Protein AF-A0A072TIC9-F1 (afdb_monomer)

Foldseek 3Di:
DDDDDPPPPPPPLPQDWQWFAAQQALLLRLCKPVDSHGHPDTDTNVLCGPWAWDDWEFEDPQTKIWTFTDDVDATFIWIAGAFPLNQRQCVDGDRISHTDTNQDCPPVPAQWGWHWDDWYDYNRHIDTDTDIDHDPPPPPDDDD

InterPro domains:
  IPR000408 Regulator of chromosome condensation, RCC1 [PF00415] (18-55)
  IPR000408 Regulator of chromosome condensation, RCC1 [PF00415] (76-129)
  IPR000408 Regulator of chromosome condensation, RCC1 [PS50012] (16-70)
  IPR000408 Regulator of chromosome condensation, RCC1 [PS50012] (75-132)
  IPR009091 Regulator of chromosome condensation 1/beta-lactamase-inhibitor protein II [G3DSA:2.130.10.30] (8-139)
  IPR009091 Regulator of chromosome condensation 1/beta-lactamase-inhibitor protein II [SSF50985] (18-131)
  IPR051210 Ubiquitin ligases and GEF domain-containing protein [PTHR22870] (18-131)

Mean predicted aligned error: 11.31 Å

Secondary structure (DSSP, 8-state):
------------------EEEE--GGGTTSS-TT----EEEEEE-GGGTT--EEEEEE-SSS-EEEEEEE-SS-EEEEEEE--GGGTTSSSS---EEEEEE--S-SSTT-SEEEEEEEEEE-SS-EEEEEEEEE----------

Structure (mmCIF, N/CA/C/O backbone):
data_AF-A0A072TIC9-F1
#
_entry.id   AF-A0A072TIC9-F1
#
loop_
_atom_site.group_PDB
_atom_site.id
_atom_site.type_symbol
_atom_site.label_atom_id
_atom_site.label_alt_id
_atom_site.label_comp_id
_atom_site.label_asym_id
_atom_site.label_entity_id
_atom_site.label_seq_id
_atom_site.pdbx_PDB_ins_code
_atom_site.Cartn_x
_atom_site.Cartn_y
_atom_site.Cartn_z
_atom_site.occupancy
_atom_site.B_iso_or_equiv
_atom_site.auth_seq_id
_atom_site.auth_comp_id
_atom_site.auth_asym_id
_atom_site.auth_atom_id
_atom_site.pdbx_PDB_model_num
ATOM 1 N N . MET A 1 1 ? -18.758 -9.825 47.484 1.00 37.16 1 MET A N 1
ATOM 2 C CA . MET A 1 1 ? -17.581 -9.337 48.227 1.00 37.16 1 MET A CA 1
ATOM 3 C C . MET A 1 1 ? -16.411 -10.209 47.778 1.00 37.16 1 MET A C 1
ATOM 5 O O . MET A 1 1 ? -16.374 -11.347 48.212 1.00 37.16 1 MET A O 1
ATOM 9 N N . TYR A 1 2 ? -15.584 -9.676 46.860 1.00 29.09 2 TYR A N 1
ATOM 10 C CA . TYR A 1 2 ? -14.330 -10.212 46.275 1.00 29.09 2 TYR A CA 1
ATOM 11 C C . TYR A 1 2 ? -14.408 -11.575 45.536 1.00 29.09 2 TYR A C 1
ATOM 13 O O . TYR A 1 2 ? -15.092 -12.484 45.976 1.00 29.09 2 TYR A O 1
ATOM 21 N N . ASP A 1 3 ? -13.777 -11.800 44.383 1.00 32.31 3 ASP A N 1
ATOM 22 C CA . ASP A 1 3 ? -12.671 -11.089 43.735 1.00 32.31 3 ASP A CA 1
ATOM 23 C C . ASP A 1 3 ? -12.739 -11.271 42.205 1.00 32.31 3 ASP A C 1
ATOM 25 O O . ASP A 1 3 ? -12.884 -12.383 41.695 1.00 32.31 3 ASP A O 1
ATOM 29 N N . SER A 1 4 ? -12.649 -10.147 41.495 1.00 44.94 4 SER A N 1
ATOM 30 C CA . SER A 1 4 ? -12.443 -10.029 40.060 1.00 44.94 4 SER A CA 1
ATOM 31 C C . SER A 1 4 ? -10.943 -9.945 39.772 1.00 44.94 4 SER A C 1
ATOM 33 O O . SER A 1 4 ? -10.357 -8.865 39.806 1.00 44.94 4 SER A O 1
ATOM 35 N N . THR A 1 5 ? -10.320 -11.057 39.408 1.00 39.53 5 THR A N 1
ATOM 36 C CA . THR A 1 5 ? -8.959 -11.036 38.856 1.00 39.53 5 THR A CA 1
ATOM 37 C C . THR A 1 5 ? -8.847 -11.977 37.659 1.00 39.53 5 THR A C 1
ATOM 39 O O . THR A 1 5 ? -8.017 -12.886 37.607 1.00 39.53 5 THR A O 1
ATOM 42 N N . PHE A 1 6 ? -9.640 -11.695 36.617 1.00 42.91 6 PHE A N 1
ATOM 43 C CA . PHE A 1 6 ? -9.126 -11.904 35.264 1.00 42.91 6 PHE A CA 1
ATOM 44 C C . PHE A 1 6 ? -7.954 -10.943 35.106 1.00 42.91 6 PHE A C 1
ATOM 46 O O . PHE A 1 6 ? -8.116 -9.745 34.891 1.00 42.91 6 PHE A O 1
ATOM 53 N N . HIS A 1 7 ? -6.764 -11.480 35.343 1.00 39.53 7 HIS A N 1
ATOM 54 C CA . HIS A 1 7 ? -5.515 -10.789 35.121 1.00 39.53 7 HIS A CA 1
ATOM 55 C C . HIS A 1 7 ? -5.493 -10.346 33.658 1.00 39.53 7 HIS A C 1
ATOM 57 O O . HIS A 1 7 ? -5.422 -11.178 32.753 1.00 39.53 7 HIS A O 1
ATOM 63 N N . ASN A 1 8 ? -5.582 -9.032 33.448 1.00 43.22 8 ASN A N 1
ATOM 64 C CA . ASN A 1 8 ? -5.205 -8.378 32.208 1.00 43.22 8 ASN A CA 1
ATOM 65 C C . ASN A 1 8 ? -3.758 -8.771 31.916 1.00 43.22 8 ASN A C 1
ATOM 67 O O . ASN A 1 8 ? -2.824 -8.176 32.452 1.00 43.22 8 ASN A O 1
ATOM 71 N N . VAL A 1 9 ? -3.569 -9.801 31.094 1.00 45.03 9 VAL A N 1
ATOM 72 C CA . VAL A 1 9 ? -2.296 -9.998 30.414 1.00 45.03 9 VAL A CA 1
ATOM 73 C C . VAL A 1 9 ? -2.181 -8.793 29.482 1.00 45.03 9 VAL A C 1
ATOM 75 O O . VAL A 1 9 ? -3.027 -8.659 28.595 1.00 45.03 9 VAL A O 1
ATOM 78 N N . PRO A 1 10 ? -1.229 -7.865 29.692 1.00 48.41 10 PRO A N 1
ATOM 79 C CA . PRO A 1 10 ? -1.049 -6.772 28.755 1.00 48.41 10 PRO A CA 1
ATOM 80 C C . PRO A 1 10 ? -0.757 -7.410 27.401 1.00 48.41 10 PRO A C 1
ATOM 82 O O . PRO A 1 10 ? 0.185 -8.198 27.292 1.00 48.41 10 PRO A O 1
ATOM 85 N N . TYR A 1 11 ? -1.590 -7.126 26.397 1.00 48.06 11 TYR A N 1
ATOM 86 C CA . TYR A 1 11 ? -1.296 -7.477 25.014 1.00 48.06 11 TYR A CA 1
ATOM 87 C C . TYR A 1 11 ? 0.119 -6.971 24.735 1.00 48.06 11 TYR A C 1
ATOM 89 O O . TYR A 1 11 ? 0.356 -5.764 24.681 1.00 48.06 11 TYR A O 1
ATOM 97 N N . SER A 1 12 ? 1.092 -7.880 24.656 1.00 51.78 12 SER A N 1
ATOM 98 C CA . SER A 1 12 ? 2.437 -7.534 24.228 1.00 51.78 12 SER A CA 1
ATOM 99 C C . SER A 1 12 ? 2.279 -7.012 22.810 1.00 51.78 12 SER A C 1
ATOM 101 O O . SER A 1 12 ? 1.990 -7.803 21.911 1.00 51.78 12 SER A O 1
ATOM 103 N N . LYS A 1 13 ? 2.361 -5.688 22.643 1.00 54.81 13 LYS A N 1
ATOM 104 C CA . LYS A 1 13 ? 2.215 -5.005 21.360 1.00 54.81 13 LYS A CA 1
ATOM 105 C C . LYS A 1 13 ? 3.121 -5.719 20.359 1.00 54.81 13 LYS A C 1
ATOM 107 O O . LYS A 1 13 ? 4.343 -5.718 20.516 1.00 54.81 13 LYS A O 1
ATOM 112 N N . LEU A 1 14 ? 2.523 -6.461 19.431 1.00 54.97 14 LEU A N 1
ATOM 113 C CA . LEU A 1 14 ? 3.274 -7.291 18.505 1.00 54.97 14 LEU A CA 1
ATOM 114 C C . LEU A 1 14 ? 3.954 -6.327 17.536 1.00 54.97 14 LEU A C 1
ATOM 116 O O . LEU A 1 14 ? 3.290 -5.758 16.684 1.00 54.97 14 LEU A O 1
ATOM 120 N N . HIS A 1 15 ? 5.257 -6.096 17.684 1.00 64.69 15 HIS A N 1
ATOM 121 C CA . HIS A 1 15 ? 5.979 -5.209 16.777 1.00 64.69 15 HIS A CA 1
ATOM 122 C C . HIS A 1 15 ? 6.042 -5.845 15.384 1.00 64.69 15 HIS A C 1
ATOM 124 O O . HIS A 1 15 ? 6.905 -6.684 15.112 1.00 64.69 15 HIS A O 1
ATOM 130 N N . VAL A 1 16 ? 5.120 -5.465 14.500 1.00 72.56 16 VAL A N 1
ATOM 131 C CA . VAL A 1 16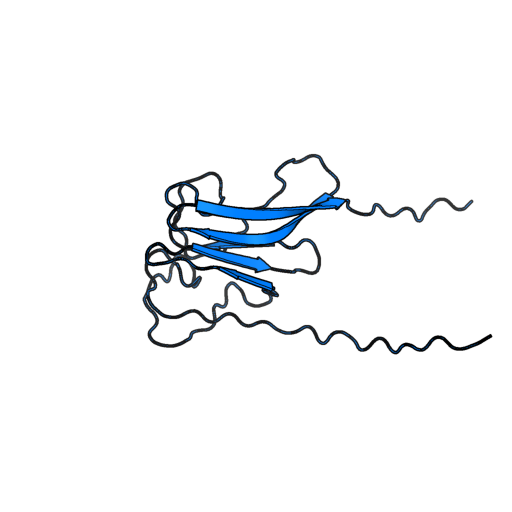 ? 5.139 -5.909 13.108 1.00 72.56 16 VAL A CA 1
ATOM 132 C C . VAL A 1 16 ? 6.302 -5.218 12.393 1.00 72.56 16 VAL A C 1
ATOM 134 O O . VAL A 1 16 ? 6.522 -4.014 12.518 1.00 72.56 16 VAL A O 1
ATOM 137 N N . LEU A 1 17 ? 7.099 -5.994 11.655 1.00 81.44 17 LEU A N 1
ATOM 138 C CA . LEU A 1 17 ? 8.196 -5.478 10.840 1.00 81.44 17 LEU A CA 1
ATOM 139 C C . LEU A 1 17 ? 7.920 -5.754 9.368 1.00 81.44 17 LEU A C 1
ATOM 141 O O . LEU A 1 17 ? 7.714 -6.901 8.970 1.00 81.44 17 LEU A O 1
ATOM 145 N N . VAL A 1 18 ? 7.994 -4.708 8.548 1.00 83.94 18 VAL A N 1
ATOM 146 C CA . VAL A 1 18 ? 7.855 -4.826 7.095 1.00 83.94 18 VAL A CA 1
ATOM 147 C C . VAL A 1 18 ? 9.213 -4.971 6.447 1.00 83.94 18 VAL A C 1
ATOM 149 O O . VAL A 1 18 ? 10.111 -4.150 6.652 1.00 83.94 18 VAL A O 1
ATOM 152 N N . TYR A 1 19 ? 9.333 -5.986 5.602 1.00 89.06 19 TYR A N 1
ATOM 153 C CA . TYR A 1 19 ? 10.480 -6.178 4.733 1.00 89.06 19 TYR A CA 1
ATOM 154 C C . TYR A 1 19 ? 10.023 -6.168 3.276 1.00 89.06 19 TYR A C 1
ATOM 156 O O . TYR A 1 19 ? 9.036 -6.811 2.929 1.00 89.06 19 TYR A O 1
ATOM 164 N N . GLY A 1 20 ? 10.750 -5.447 2.427 1.00 89.56 20 GLY A N 1
ATOM 165 C CA . GLY A 1 20 ? 10.504 -5.361 0.990 1.00 89.56 20 GLY A CA 1
ATOM 166 C C . GLY A 1 20 ? 11.672 -5.943 0.201 1.00 89.56 20 GLY A C 1
ATOM 167 O O . GLY A 1 20 ? 12.833 -5.666 0.509 1.00 89.56 20 GLY A O 1
ATOM 168 N N . TRP A 1 21 ? 11.379 -6.757 -0.817 1.00 93.81 21 TRP A N 1
ATOM 169 C CA . TRP A 1 21 ? 12.368 -7.236 -1.786 1.00 93.81 21 TRP A CA 1
ATOM 170 C C . TRP A 1 21 ? 11.751 -7.586 -3.143 1.00 93.81 21 TRP A C 1
ATOM 172 O O . TRP A 1 21 ? 10.535 -7.674 -3.287 1.00 93.81 21 TRP A O 1
ATOM 182 N N . GLY A 1 22 ? 12.597 -7.773 -4.156 1.00 92.25 22 GLY A N 1
ATOM 183 C CA . GLY A 1 22 ? 12.204 -8.017 -5.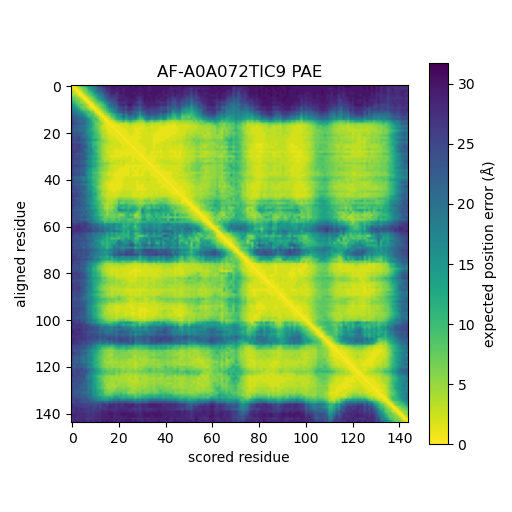541 1.00 92.25 22 GLY A CA 1
ATOM 184 C C . GLY A 1 22 ? 12.340 -6.772 -6.418 1.00 92.25 22 GLY A C 1
ATOM 185 O O . GLY A 1 22 ? 13.262 -5.973 -6.251 1.00 92.25 22 GLY A O 1
ATOM 186 N N . ARG A 1 23 ? 11.444 -6.611 -7.398 1.00 90.69 23 ARG A N 1
ATOM 187 C CA . ARG A 1 23 ? 11.489 -5.504 -8.370 1.00 90.69 23 ARG A CA 1
ATOM 188 C C . ARG A 1 23 ? 11.123 -4.177 -7.699 1.00 90.69 23 ARG A C 1
ATOM 190 O O . ARG A 1 23 ? 10.046 -4.072 -7.133 1.00 90.69 23 ARG A O 1
ATOM 197 N N . GLY A 1 24 ? 11.975 -3.159 -7.804 1.00 90.75 24 GLY A N 1
ATOM 198 C CA . GLY A 1 24 ? 11.766 -1.859 -7.139 1.00 90.75 24 GLY A CA 1
ATOM 199 C C . GLY A 1 24 ? 10.981 -0.820 -7.938 1.00 90.75 24 GLY A C 1
ATOM 200 O O . GLY A 1 24 ? 10.522 0.181 -7.386 1.00 90.75 24 GLY A O 1
ATOM 201 N N . GLU A 1 25 ? 10.817 -1.042 -9.243 1.00 90.69 25 GLU A N 1
ATOM 202 C CA . GLU A 1 25 ? 10.237 -0.054 -10.152 1.00 90.69 25 GLU A CA 1
ATOM 203 C C . GLU A 1 25 ? 8.865 0.441 -9.693 1.00 90.69 25 GLU A C 1
ATOM 205 O O . GLU A 1 25 ? 8.049 -0.327 -9.175 1.00 90.69 25 GLU A O 1
ATOM 210 N N . HIS A 1 26 ? 8.598 1.721 -9.955 1.00 90.56 26 HIS A N 1
ATOM 211 C CA . HIS A 1 26 ? 7.411 2.446 -9.493 1.00 90.56 26 HIS A CA 1
ATOM 212 C C . HIS A 1 26 ? 7.307 2.601 -7.968 1.00 90.56 26 HIS A C 1
ATOM 214 O O . HIS A 1 26 ? 6.274 3.050 -7.498 1.00 90.56 26 HIS A O 1
ATOM 220 N N . GLY A 1 27 ? 8.353 2.271 -7.198 1.00 90.19 27 GLY A N 1
ATOM 221 C CA . GLY A 1 27 ? 8.346 2.437 -5.741 1.00 90.19 27 GLY A CA 1
ATOM 222 C C . GLY A 1 27 ? 7.569 1.347 -4.999 1.00 90.19 27 GLY A C 1
ATOM 223 O O . GLY A 1 27 ? 7.269 1.486 -3.820 1.00 90.19 27 GLY A O 1
ATOM 224 N N . ARG A 1 28 ? 7.262 0.229 -5.666 1.00 89.19 28 ARG A N 1
ATOM 225 C CA . ARG A 1 28 ? 6.382 -0.836 -5.154 1.00 89.19 28 ARG A CA 1
ATOM 226 C C . ARG A 1 28 ? 6.860 -1.555 -3.889 1.00 89.19 28 ARG A C 1
ATOM 228 O O . ARG A 1 28 ? 6.132 -2.381 -3.357 1.00 89.19 28 ARG A O 1
ATOM 235 N N . LEU A 1 29 ? 8.097 -1.305 -3.470 1.00 90.12 29 LEU A N 1
ATOM 236 C CA . LEU A 1 29 ? 8.688 -1.887 -2.267 1.00 90.12 29 LEU A CA 1
ATOM 237 C C . LEU A 1 29 ? 8.591 -0.961 -1.048 1.00 90.12 29 LEU A C 1
ATOM 239 O O . LEU A 1 29 ? 8.920 -1.395 0.049 1.00 90.12 29 LEU A O 1
ATOM 243 N N . GLY A 1 30 ? 8.148 0.288 -1.225 1.00 90.50 30 GLY A N 1
ATOM 244 C CA . GLY A 1 30 ? 7.871 1.192 -0.109 1.00 90.50 30 GLY A CA 1
ATOM 245 C C . GLY A 1 30 ? 9.102 1.867 0.495 1.00 90.50 30 GLY A C 1
ATOM 246 O O . GLY A 1 30 ? 9.014 2.362 1.608 1.00 90.50 30 GLY A O 1
ATOM 247 N N . PHE A 1 31 ? 10.252 1.891 -0.195 1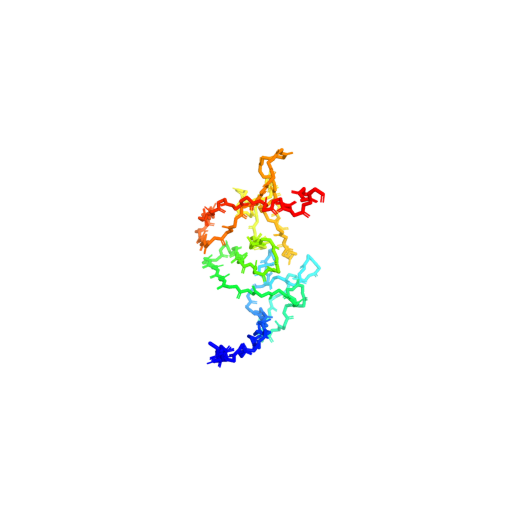.00 92.56 31 PHE A N 1
ATOM 248 C CA . PHE A 1 31 ? 11.488 2.545 0.281 1.00 92.56 31 PHE A CA 1
ATOM 249 C C . PHE A 1 31 ? 11.545 4.059 0.005 1.00 92.56 31 PHE A C 1
ATOM 251 O O . PHE A 1 31 ? 12.584 4.690 0.188 1.00 92.56 31 PHE A O 1
ATOM 258 N N . GLY A 1 32 ? 10.431 4.651 -0.423 1.00 93.31 32 GLY A N 1
ATOM 259 C CA . GLY A 1 32 ? 10.332 6.065 -0.748 1.00 93.31 32 GLY A CA 1
ATOM 260 C C . GLY A 1 32 ? 10.596 6.377 -2.218 1.00 93.31 32 GLY A C 1
ATOM 261 O O . GLY A 1 32 ? 10.987 5.533 -3.024 1.00 93.31 32 GLY A O 1
ATOM 262 N N . ASP A 1 33 ? 10.353 7.630 -2.594 1.00 92.88 33 ASP A N 1
ATOM 263 C CA . ASP A 1 33 ? 10.474 8.077 -3.988 1.00 92.88 33 ASP A CA 1
ATOM 264 C C . ASP A 1 33 ? 11.911 8.155 -4.499 1.00 92.88 33 ASP A C 1
ATOM 266 O O . ASP A 1 33 ? 12.136 8.082 -5.711 1.00 92.88 33 ASP A O 1
ATOM 270 N N . SER A 1 34 ? 12.870 8.275 -3.584 1.00 93.81 34 SER A N 1
ATOM 271 C CA . SER A 1 34 ? 14.300 8.276 -3.878 1.00 93.81 34 SER A CA 1
ATOM 272 C C . SER A 1 34 ? 14.855 6.878 -4.155 1.00 93.81 34 SER A C 1
ATOM 274 O O . SER A 1 34 ? 15.917 6.771 -4.766 1.00 93.81 34 SER A O 1
ATOM 276 N N . ASP A 1 35 ? 14.150 5.810 -3.765 1.00 94.06 35 ASP A N 1
ATOM 277 C CA . ASP A 1 35 ? 14.624 4.436 -3.910 1.00 94.06 35 ASP A CA 1
ATOM 278 C C . ASP A 1 35 ? 13.606 3.540 -4.626 1.00 94.06 35 ASP A C 1
ATOM 280 O O . ASP A 1 35 ? 12.727 2.908 -4.041 1.00 94.06 35 ASP A O 1
ATOM 284 N N . LYS A 1 36 ? 13.777 3.461 -5.948 1.00 92.50 36 LYS A N 1
ATOM 285 C CA . LYS A 1 36 ? 13.003 2.589 -6.850 1.00 92.50 36 LYS A CA 1
ATOM 286 C C . LYS A 1 36 ? 13.839 1.407 -7.349 1.00 92.50 36 LYS A C 1
ATOM 288 O O . LYS A 1 36 ? 13.513 0.798 -8.369 1.00 92.50 36 LYS A O 1
ATOM 293 N N . SER A 1 37 ? 14.948 1.112 -6.668 1.00 95.06 37 SER A N 1
ATOM 294 C CA . SER A 1 37 ? 15.875 0.049 -7.054 1.00 95.06 37 SER A CA 1
ATOM 295 C C . SER A 1 37 ? 15.352 -1.328 -6.647 1.00 95.06 37 SER A C 1
ATOM 297 O O . SER A 1 37 ? 14.718 -1.495 -5.604 1.00 95.06 37 SER A O 1
ATOM 299 N N . SER A 1 38 ? 15.610 -2.339 -7.478 1.00 94.44 38 SER A N 1
ATOM 300 C CA . SER A 1 38 ? 15.308 -3.728 -7.125 1.00 94.44 38 SER A CA 1
ATOM 301 C C . SER A 1 38 ? 16.190 -4.191 -5.969 1.00 94.44 38 SER A C 1
ATOM 303 O O . SER A 1 38 ? 17.393 -3.929 -5.961 1.00 94.44 38 SER A O 1
ATOM 305 N N . LYS A 1 39 ? 15.604 -4.907 -5.007 1.00 95.75 39 LYS A N 1
ATOM 306 C CA . LYS A 1 39 ? 16.332 -5.481 -3.872 1.00 95.75 39 LYS A CA 1
ATOM 307 C C . LYS A 1 39 ? 16.407 -6.987 -4.032 1.00 95.75 39 LYS A C 1
ATOM 309 O O . LYS A 1 39 ? 15.385 -7.660 -4.131 1.00 95.75 39 LYS A O 1
ATOM 314 N N . MET A 1 40 ? 17.620 -7.519 -4.031 1.00 95.31 40 MET A N 1
ATOM 315 C CA . MET A 1 40 ? 17.841 -8.963 -4.150 1.00 95.31 40 MET A CA 1
ATOM 316 C C . MET A 1 40 ? 17.661 -9.701 -2.821 1.00 95.31 40 MET A C 1
ATOM 318 O O . MET A 1 40 ? 17.527 -10.919 -2.815 1.00 95.31 40 MET A O 1
ATOM 322 N N . LEU A 1 41 ? 17.653 -8.968 -1.706 1.00 95.31 41 LEU A N 1
ATOM 323 C CA . LEU A 1 41 ? 17.511 -9.497 -0.355 1.00 95.31 41 LEU A CA 1
ATOM 324 C C . LEU A 1 41 ? 16.436 -8.706 0.401 1.00 95.31 41 LEU A C 1
ATOM 326 O O . LEU A 1 41 ? 16.271 -7.516 0.112 1.00 95.31 41 LEU A O 1
ATOM 330 N N . PRO A 1 42 ? 15.742 -9.328 1.373 1.00 94.88 42 PRO A N 1
ATOM 331 C CA . PRO A 1 42 ? 14.838 -8.629 2.279 1.00 94.88 42 PRO A CA 1
ATOM 332 C C . 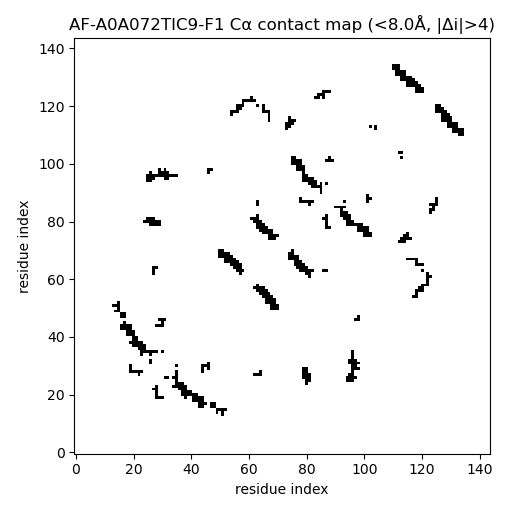PRO A 1 42 ? 15.517 -7.428 2.940 1.00 94.88 42 PRO A C 1
ATOM 334 O O . PRO A 1 42 ? 16.565 -7.565 3.571 1.00 94.88 42 PRO A O 1
ATOM 337 N N . GLN A 1 43 ? 14.911 -6.249 2.811 1.00 93.25 43 GLN A N 1
ATOM 338 C CA . GLN A 1 43 ? 15.350 -5.030 3.490 1.00 93.25 43 GLN A CA 1
ATOM 339 C C . GLN A 1 43 ? 14.192 -4.438 4.281 1.00 93.25 43 GLN A C 1
ATOM 341 O O . GLN A 1 43 ? 13.057 -4.425 3.807 1.00 93.25 43 GLN A O 1
ATOM 346 N N . ARG A 1 44 ? 14.476 -3.962 5.496 1.00 91.50 44 ARG A N 1
ATOM 347 C CA . ARG A 1 44 ? 13.456 -3.369 6.363 1.00 91.50 44 ARG A CA 1
ATOM 348 C C . ARG A 1 44 ? 12.941 -2.073 5.742 1.00 91.50 44 ARG A C 1
ATOM 350 O O . ARG A 1 44 ? 13.727 -1.168 5.467 1.00 91.50 44 ARG A O 1
ATOM 357 N N . VAL A 1 45 ? 11.628 -1.972 5.570 1.00 90.12 45 VAL A N 1
ATOM 358 C CA . VAL A 1 45 ? 10.968 -0.759 5.082 1.00 90.12 45 VAL A CA 1
ATOM 359 C C . VAL A 1 45 ? 10.800 0.200 6.253 1.00 90.12 45 VAL A C 1
ATOM 361 O O . VAL A 1 45 ? 9.848 0.115 7.023 1.00 90.12 45 VAL A O 1
ATOM 364 N N . GLN A 1 46 ? 11.767 1.101 6.421 1.00 89.50 46 GLN A N 1
ATOM 365 C CA . GLN A 1 46 ? 11.811 1.997 7.579 1.00 89.50 46 GLN A CA 1
ATOM 366 C C . GLN A 1 46 ? 10.639 2.991 7.617 1.00 89.50 46 GLN A C 1
ATOM 368 O O . GLN A 1 46 ? 10.267 3.438 8.695 1.00 89.50 46 GLN A O 1
ATOM 373 N N . LEU A 1 47 ? 10.038 3.290 6.462 1.00 86.56 47 LEU A N 1
ATOM 374 C CA . LEU A 1 47 ? 8.879 4.181 6.335 1.00 86.56 47 LEU A CA 1
ATOM 375 C C . LEU A 1 47 ? 7.588 3.610 6.936 1.00 86.56 47 LEU A C 1
ATOM 377 O O . LEU A 1 47 ? 6.640 4.353 7.126 1.00 86.56 47 LEU A O 1
ATOM 381 N N . LEU A 1 48 ? 7.560 2.310 7.235 1.00 81.19 48 LEU A N 1
ATOM 382 C CA . LEU A 1 48 ? 6.443 1.628 7.897 1.00 81.19 48 LEU A CA 1
ATOM 383 C C . LEU A 1 48 ? 6.833 1.165 9.309 1.00 81.19 48 LEU A C 1
ATOM 385 O O . LEU A 1 48 ? 6.200 0.287 9.889 1.00 81.19 48 LEU A O 1
ATOM 389 N N . ALA A 1 49 ? 7.946 1.669 9.849 1.00 80.31 49 ALA A N 1
ATOM 390 C CA . ALA A 1 49 ? 8.397 1.278 11.173 1.00 80.31 49 ALA A CA 1
ATOM 391 C C . ALA A 1 49 ? 7.516 1.924 12.248 1.00 80.31 49 ALA A C 1
ATOM 393 O O . ALA A 1 49 ? 7.457 3.143 12.339 1.00 80.31 49 ALA A O 1
ATOM 394 N N . GLY A 1 50 ? 6.922 1.094 13.107 1.00 71.81 50 GLY A N 1
ATOM 395 C CA . GLY A 1 50 ? 6.009 1.550 14.161 1.00 71.81 50 GLY A CA 1
ATOM 396 C C . GLY A 1 50 ? 4.535 1.383 13.802 1.00 71.81 50 GLY A C 1
ATOM 397 O O . GLY A 1 50 ? 3.705 1.495 14.697 1.00 71.81 50 GLY A O 1
ATOM 398 N N . GLU A 1 51 ? 4.246 1.041 12.545 1.00 73.12 51 GLU A N 1
ATOM 399 C CA . GLU A 1 51 ? 2.902 0.730 12.073 1.00 73.12 51 GLU A CA 1
ATOM 400 C C . GLU A 1 51 ? 2.562 -0.744 12.334 1.00 73.12 51 GLU A C 1
ATOM 402 O O . GLU A 1 51 ? 3.298 -1.648 11.918 1.00 73.12 51 GLU A O 1
ATOM 407 N N . ASP A 1 52 ? 1.427 -0.999 12.988 1.00 70.19 52 ASP A N 1
ATOM 408 C CA . ASP A 1 52 ? 0.929 -2.356 13.216 1.00 70.19 52 ASP A CA 1
ATOM 409 C C . ASP A 1 52 ? 0.115 -2.802 11.993 1.00 70.19 52 ASP A C 1
ATOM 411 O O . ASP A 1 52 ? -1.069 -2.506 11.844 1.00 70.19 52 ASP A O 1
ATOM 415 N N . ILE A 1 53 ? 0.777 -3.486 11.058 1.00 69.31 53 ILE A N 1
ATOM 416 C CA . ILE A 1 53 ? 0.146 -3.923 9.807 1.00 69.31 53 ILE A CA 1
ATOM 417 C C . ILE A 1 53 ? -0.661 -5.198 10.021 1.00 69.31 53 ILE A C 1
ATOM 419 O O . ILE A 1 53 ? -0.112 -6.256 10.332 1.00 69.31 53 ILE A O 1
ATOM 423 N N . VAL A 1 54 ? -1.960 -5.099 9.756 1.00 63.94 54 VAL A N 1
ATOM 424 C CA . VAL A 1 54 ? -2.947 -6.162 9.989 1.00 63.94 54 VAL A CA 1
ATOM 425 C C . VAL A 1 54 ? -3.234 -6.960 8.720 1.00 63.94 54 VAL A C 1
ATOM 427 O O . VAL A 1 54 ? -3.471 -8.167 8.760 1.00 63.94 54 VAL A O 1
ATOM 430 N N . GLN A 1 55 ? -3.163 -6.311 7.557 1.00 61.50 55 GLN A N 1
ATOM 431 C CA . GLN A 1 55 ? -3.417 -6.953 6.272 1.00 61.50 55 GLN A CA 1
ATOM 432 C C . GLN A 1 55 ? -2.532 -6.357 5.185 1.00 61.50 55 GLN A C 1
ATOM 434 O O . GLN A 1 55 ? -2.338 -5.148 5.139 1.00 61.50 55 GLN A O 1
ATOM 439 N N . HIS A 1 56 ? -2.042 -7.205 4.278 1.00 67.56 56 HIS A N 1
ATOM 440 C CA . HIS A 1 56 ? -1.377 -6.771 3.054 1.00 67.56 56 HIS A CA 1
ATOM 441 C C . HIS A 1 56 ? -1.976 -7.462 1.827 1.00 67.56 56 HIS A C 1
ATOM 443 O O . HIS A 1 56 ? -2.389 -8.628 1.885 1.00 67.56 56 HIS A O 1
ATOM 449 N N . ARG A 1 57 ? -2.013 -6.745 0.703 1.00 73.00 57 ARG A N 1
ATOM 450 C CA . ARG A 1 57 ? -2.371 -7.291 -0.613 1.00 73.00 57 ARG A CA 1
ATOM 451 C C . ARG A 1 57 ? -1.427 -6.792 -1.688 1.00 73.00 57 ARG A C 1
ATOM 453 O O . ARG A 1 57 ? -0.901 -5.684 -1.609 1.00 73.00 57 ARG A O 1
ATOM 460 N N . TYR A 1 58 ? -1.214 -7.655 -2.671 1.00 70.88 58 TYR A N 1
ATOM 461 C CA . TYR A 1 58 ? -0.339 -7.439 -3.811 1.00 70.88 58 TYR A CA 1
ATOM 462 C C . TYR A 1 58 ? -0.926 -8.166 -5.017 1.00 70.88 58 TYR A C 1
ATOM 464 O O . TYR A 1 58 ? -1.345 -9.319 -4.896 1.00 70.88 58 TYR A O 1
ATOM 472 N N . HIS A 1 59 ? -0.866 -7.545 -6.196 1.00 67.81 59 HIS A N 1
ATOM 473 C CA . HIS A 1 59 ? -1.285 -8.191 -7.435 1.00 67.81 59 HIS A CA 1
ATOM 474 C C . HIS A 1 59 ? -0.278 -8.022 -8.581 1.00 67.81 59 HIS A C 1
ATOM 476 O O . HIS A 1 59 ? -0.032 -6.918 -9.069 1.00 67.81 59 HIS A O 1
ATOM 482 N N . GLY A 1 60 ? 0.237 -9.157 -9.068 1.00 60.22 60 GLY A N 1
ATOM 483 C CA . GLY A 1 60 ? 0.867 -9.306 -10.385 1.00 60.22 60 GLY A CA 1
ATOM 484 C C . GLY A 1 60 ? 2.047 -8.376 -10.697 1.00 60.22 60 GLY A C 1
ATOM 485 O O . GLY A 1 60 ? 2.790 -7.944 -9.824 1.00 60.22 60 GLY A O 1
ATOM 486 N N . TYR A 1 61 ? 2.260 -8.098 -11.986 1.00 56.19 61 TYR A N 1
ATOM 487 C CA . TYR A 1 61 ? 3.363 -7.259 -12.480 1.00 56.19 61 TYR A CA 1
ATOM 488 C C . TYR A 1 61 ? 3.157 -5.749 -12.227 1.00 56.19 61 TYR A C 1
ATOM 490 O O . TYR A 1 61 ? 4.141 -5.000 -12.194 1.00 56.19 61 TYR A O 1
ATOM 498 N N . GLU A 1 62 ? 1.905 -5.306 -12.040 1.00 54.22 62 GLU A N 1
ATOM 499 C CA . GLU A 1 62 ? 1.487 -3.898 -11.910 1.00 54.22 62 GLU A CA 1
ATOM 500 C C . GLU A 1 62 ? 1.155 -3.507 -10.459 1.00 54.22 62 GLU A C 1
ATOM 502 O O . GLU A 1 62 ? 0.081 -2.990 -10.154 1.00 54.22 62 GLU A O 1
ATOM 507 N N . THR A 1 63 ? 2.102 -3.789 -9.573 1.00 58.00 63 THR A N 1
ATOM 508 C CA . THR A 1 63 ? 1.952 -3.746 -8.121 1.00 58.00 63 THR A CA 1
ATOM 509 C C . THR A 1 63 ? 1.378 -2.453 -7.554 1.00 58.00 63 THR A C 1
ATOM 511 O O . THR A 1 63 ? 1.903 -1.358 -7.779 1.00 58.00 63 THR A O 1
ATOM 514 N N . ILE A 1 64 ? 0.404 -2.665 -6.678 1.00 49.81 64 ILE A N 1
ATOM 515 C CA . ILE A 1 64 ? 0.057 -1.813 -5.551 1.00 49.81 64 ILE A CA 1
ATOM 516 C C . ILE A 1 64 ? 0.346 -2.643 -4.304 1.00 49.81 64 ILE A C 1
ATOM 518 O O . ILE A 1 64 ? 0.047 -3.840 -4.298 1.00 49.81 64 ILE A O 1
ATOM 522 N N . VAL A 1 65 ? 0.925 -2.041 -3.275 1.00 58.94 65 VAL A N 1
ATOM 523 C CA . VAL A 1 65 ? 0.876 -2.620 -1.933 1.00 58.94 65 VAL A CA 1
ATOM 524 C C . VAL A 1 65 ? -0.148 -1.822 -1.165 1.00 58.94 65 VAL A C 1
ATOM 526 O O . VAL A 1 65 ? -0.060 -0.597 -1.142 1.00 58.94 65 VAL A O 1
ATOM 529 N N . THR A 1 66 ? -1.120 -2.514 -0.584 1.00 57.06 66 THR A N 1
ATOM 530 C CA . THR A 1 66 ? -2.119 -1.887 0.271 1.00 57.06 66 THR A CA 1
ATOM 531 C C . THR A 1 66 ? -2.068 -2.522 1.641 1.00 57.06 66 THR A C 1
ATOM 533 O O . THR A 1 66 ? -2.101 -3.751 1.744 1.00 57.06 66 THR A O 1
ATOM 536 N N . LEU A 1 67 ? -1.924 -1.684 2.662 1.00 59.16 67 LEU A N 1
ATOM 537 C CA . LEU A 1 67 ? -1.732 -2.097 4.043 1.00 59.16 67 LEU A CA 1
ATOM 538 C C . LEU A 1 67 ? -2.848 -1.514 4.889 1.00 59.16 67 LEU A C 1
ATOM 540 O O . LEU A 1 67 ? -3.101 -0.319 4.791 1.00 59.16 67 LEU A O 1
ATOM 544 N N . ILE A 1 68 ? -3.477 -2.345 5.712 1.00 55.25 68 ILE A N 1
ATOM 545 C CA . ILE A 1 68 ? -4.278 -1.848 6.831 1.00 55.25 68 ILE A CA 1
ATOM 546 C C . ILE A 1 68 ? -3.339 -1.733 8.018 1.00 55.25 68 ILE A C 1
ATOM 548 O O . ILE A 1 68 ? -2.685 -2.716 8.375 1.00 55.25 68 ILE A O 1
ATOM 552 N N . VAL A 1 69 ? -3.269 -0.541 8.590 1.00 55.47 69 VAL A N 1
ATOM 553 C CA . VAL A 1 69 ? -2.486 -0.247 9.782 1.00 55.47 69 VAL A CA 1
ATOM 554 C C . VAL A 1 69 ? -3.447 0.024 10.927 1.00 55.47 69 VAL A C 1
ATOM 556 O O . VAL A 1 69 ? -4.308 0.890 10.808 1.00 55.47 69 VAL A O 1
ATOM 559 N N . GLU A 1 70 ? -3.304 -0.702 12.031 1.00 49.88 70 GLU A N 1
ATOM 560 C CA . GLU A 1 70 ? -3.972 -0.383 13.292 1.00 49.88 70 GLU A CA 1
ATOM 561 C C . GLU A 1 70 ? -3.055 0.512 14.128 1.00 49.88 70 GLU A C 1
ATOM 563 O O . GLU A 1 70 ? -2.218 0.052 14.896 1.00 49.88 70 GLU A O 1
ATOM 568 N N . MET A 1 71 ? -3.208 1.825 13.990 1.00 50.75 71 MET A N 1
ATOM 569 C CA . MET A 1 71 ? -2.769 2.729 15.048 1.00 50.75 71 MET A CA 1
ATOM 570 C C . MET A 1 71 ? -3.813 2.731 16.172 1.00 50.75 71 MET A C 1
ATOM 572 O O . MET A 1 71 ? -4.931 2.243 16.012 1.00 50.75 71 MET A O 1
ATOM 576 N N . VAL A 1 72 ? -3.439 3.287 17.327 1.00 43.78 72 VAL A N 1
ATOM 577 C CA . VAL A 1 72 ? -4.266 3.400 18.550 1.00 43.78 72 VAL A CA 1
ATOM 578 C C . VAL A 1 72 ? -5.657 4.036 18.296 1.00 43.78 72 VAL A C 1
ATOM 580 O O . VAL A 1 72 ? -6.537 3.931 19.146 1.00 43.78 72 VAL A O 1
ATOM 583 N N . SER A 1 73 ? -5.891 4.616 17.116 1.00 50.59 73 SER A N 1
ATOM 584 C CA . SER A 1 73 ? -7.184 4.959 16.509 1.00 50.59 73 SER A CA 1
ATOM 585 C C . SER A 1 73 ? -6.961 5.383 15.040 1.00 50.59 73 SER A C 1
ATOM 587 O O . SER A 1 73 ? -5.835 5.756 14.703 1.00 50.59 73 SER A O 1
ATOM 589 N N . PRO A 1 74 ? -8.026 5.499 14.221 1.00 58.56 74 PRO A N 1
ATOM 590 C CA . PRO A 1 74 ? -8.685 4.436 13.435 1.00 58.56 74 PRO A CA 1
ATOM 591 C C . PRO A 1 74 ? -7.750 3.637 12.499 1.00 58.56 74 PRO A C 1
ATOM 593 O O . PRO A 1 74 ? -6.645 4.061 12.187 1.00 58.56 74 PRO A O 1
ATOM 596 N N . SER A 1 75 ? -8.189 2.466 12.019 1.00 61.62 75 SER A N 1
ATOM 597 C CA . SER A 1 75 ? -7.388 1.654 11.093 1.00 61.62 75 SER A CA 1
ATOM 598 C C . SER A 1 75 ? -7.340 2.275 9.692 1.00 61.62 75 SER A C 1
ATOM 600 O O . SER A 1 75 ? -8.360 2.327 8.992 1.00 61.62 75 SER A O 1
ATOM 602 N N . GLN A 1 76 ? -6.151 2.693 9.272 1.00 73.62 76 GLN A N 1
ATOM 603 C CA . GLN A 1 76 ? -5.927 3.435 8.034 1.00 73.62 76 GLN A CA 1
ATOM 604 C C . GLN A 1 76 ? -5.434 2.523 6.916 1.00 73.62 76 GLN A C 1
ATOM 606 O O . GLN A 1 76 ? -4.775 1.506 7.154 1.00 73.62 76 GLN A O 1
ATOM 611 N N . ILE A 1 77 ? -5.727 2.907 5.674 1.00 79.75 77 ILE A N 1
ATOM 612 C CA . ILE A 1 77 ? -5.180 2.238 4.499 1.00 79.75 77 ILE A CA 1
ATOM 613 C C . ILE A 1 77 ? -3.991 3.038 3.972 1.00 79.75 77 ILE A C 1
ATOM 615 O O . ILE A 1 77 ? -4.125 4.192 3.571 1.00 79.75 77 ILE A O 1
ATOM 619 N N . PHE A 1 78 ? -2.834 2.387 3.899 1.00 85.31 78 PHE A N 1
ATOM 620 C CA . PHE A 1 78 ? -1.662 2.907 3.205 1.00 85.31 78 PHE A CA 1
ATOM 621 C C . PHE A 1 78 ? -1.534 2.265 1.837 1.00 85.31 78 PHE A C 1
ATOM 623 O O . PHE A 1 78 ? -1.744 1.058 1.689 1.00 85.31 78 PHE A O 1
ATOM 630 N N . SER A 1 79 ? -1.124 3.044 0.837 1.00 87.75 79 SER A N 1
ATOM 631 C CA . SER A 1 79 ? -0.796 2.488 -0.473 1.00 87.75 79 SER A CA 1
ATOM 632 C C . SER A 1 79 ? 0.489 3.047 -1.078 1.00 87.75 79 SER A C 1
ATOM 634 O O . SER A 1 79 ? 0.918 4.158 -0.793 1.00 87.75 79 SER A O 1
ATOM 636 N N . PHE A 1 80 ? 1.156 2.268 -1.922 1.00 90.44 80 PHE A N 1
ATOM 637 C CA . PHE A 1 80 ? 2.317 2.728 -2.686 1.00 90.44 80 PHE A CA 1
ATOM 638 C C . PHE A 1 80 ? 2.552 1.836 -3.902 1.00 90.44 80 PHE A C 1
ATOM 640 O O . PHE A 1 80 ? 2.012 0.732 -4.019 1.00 90.44 80 PHE A O 1
ATOM 647 N N . GLY A 1 81 ? 3.363 2.330 -4.829 1.00 90.31 81 GLY A N 1
ATOM 648 C CA . GLY A 1 81 ? 3.661 1.703 -6.102 1.00 90.31 81 GLY A CA 1
ATOM 649 C C . GLY A 1 81 ? 3.152 2.525 -7.280 1.00 90.31 81 GLY A C 1
ATOM 650 O O . GLY A 1 81 ? 3.149 3.760 -7.289 1.00 90.31 81 GLY A O 1
ATOM 651 N N . ARG A 1 82 ? 2.729 1.814 -8.322 1.00 89.56 82 ARG A N 1
ATOM 652 C CA . ARG A 1 82 ? 2.254 2.425 -9.562 1.00 89.56 82 ARG A CA 1
ATOM 653 C C . ARG A 1 82 ? 0.847 2.988 -9.354 1.00 89.56 82 ARG A C 1
ATOM 655 O O . ARG A 1 82 ? -0.017 2.275 -8.862 1.00 89.56 82 ARG A O 1
ATOM 662 N N . GLY A 1 83 ? 0.594 4.234 -9.754 1.00 87.81 83 GLY A N 1
ATOM 663 C CA . GLY A 1 83 ? -0.713 4.874 -9.523 1.00 87.81 83 GLY A CA 1
ATOM 664 C C . GLY A 1 83 ? -1.387 5.472 -10.745 1.00 87.81 83 GLY A C 1
ATOM 665 O O . GLY A 1 83 ? -2.049 6.507 -10.670 1.00 87.81 83 GLY A O 1
ATOM 666 N N . ASP A 1 84 ? -1.258 4.813 -11.891 1.00 87.00 84 ASP A N 1
ATOM 667 C CA . ASP A 1 84 ? -2.172 5.033 -13.008 1.00 87.00 84 ASP A CA 1
ATOM 668 C C . ASP A 1 84 ? -3.587 4.523 -12.671 1.00 87.00 84 ASP A C 1
ATOM 670 O O . ASP A 1 84 ? -3.764 3.622 -11.855 1.00 87.00 84 ASP A O 1
ATOM 674 N N . HIS A 1 85 ? -4.607 5.100 -13.312 1.00 87.06 85 HIS A N 1
ATOM 675 C CA . HIS A 1 85 ? -6.034 4.797 -13.084 1.00 87.06 85 HIS A CA 1
ATOM 676 C C . HIS A 1 85 ? -6.568 5.131 -11.677 1.00 87.06 85 HIS A C 1
ATOM 678 O O . HIS A 1 85 ? -7.651 4.688 -11.324 1.00 87.06 85 HIS A O 1
ATOM 684 N N . GLY A 1 86 ? -5.838 5.914 -10.871 1.00 86.88 86 GLY A N 1
ATOM 685 C CA . GLY A 1 86 ? -6.286 6.286 -9.520 1.00 86.88 86 GLY A CA 1
ATOM 686 C C . GLY A 1 86 ? -6.238 5.133 -8.514 1.00 86.88 86 GLY A C 1
ATOM 687 O O . GLY A 1 86 ? -6.746 5.268 -7.409 1.00 86.88 86 GLY A O 1
ATOM 688 N N . ARG A 1 87 ? -5.589 4.018 -8.869 1.00 86.19 87 ARG A N 1
ATOM 689 C CA . ARG A 1 87 ? -5.585 2.765 -8.097 1.00 86.19 87 ARG A CA 1
ATOM 690 C C . ARG A 1 87 ? -5.007 2.869 -6.675 1.00 86.19 87 ARG A C 1
ATOM 692 O O . ARG A 1 87 ? -5.233 1.977 -5.867 1.00 86.19 87 ARG A O 1
ATOM 699 N N . LEU A 1 88 ? -4.274 3.941 -6.372 1.00 87.19 88 LEU A N 1
ATOM 700 C CA . LEU A 1 88 ? -3.758 4.215 -5.025 1.00 87.19 88 LEU A CA 1
ATOM 701 C C . LEU A 1 88 ? -4.777 4.936 -4.120 1.00 87.19 88 LEU A C 1
ATOM 703 O O . LEU A 1 88 ? -4.591 4.982 -2.914 1.00 87.19 88 LEU A O 1
ATOM 707 N N . GLY A 1 89 ? -5.860 5.492 -4.671 1.00 86.62 89 GLY A N 1
ATOM 708 C CA . GLY A 1 89 ? -6.909 6.158 -3.887 1.00 86.62 89 GLY A CA 1
ATOM 709 C C . GLY A 1 89 ? -6.666 7.641 -3.581 1.00 86.62 89 GLY A C 1
ATOM 710 O O . GLY A 1 89 ? -7.511 8.276 -2.976 1.00 86.62 89 GLY A O 1
ATOM 711 N N . TYR A 1 90 ? -5.580 8.250 -4.066 1.00 87.00 90 TYR A N 1
ATOM 712 C CA . TYR A 1 90 ? -5.235 9.654 -3.764 1.00 87.00 90 TYR A CA 1
ATOM 713 C C . TYR A 1 90 ? -6.017 10.728 -4.543 1.00 87.00 90 TYR A C 1
ATOM 715 O O . TYR A 1 90 ? -5.548 11.859 -4.665 1.00 87.00 90 TYR A O 1
ATOM 723 N N . GLY A 1 91 ? -7.121 10.375 -5.208 1.00 86.75 91 GLY A N 1
ATOM 724 C CA . GLY A 1 91 ? -7.874 11.298 -6.075 1.00 86.75 91 GLY A CA 1
ATOM 725 C C . GLY A 1 91 ? -7.112 11.816 -7.311 1.00 86.75 91 GLY A C 1
ATOM 726 O O . GLY A 1 91 ? -7.629 12.632 -8.070 1.00 86.75 91 GLY A O 1
ATOM 727 N N . ARG A 1 92 ? -5.878 11.348 -7.552 1.00 85.00 92 ARG A N 1
ATOM 728 C CA . ARG A 1 92 ? -5.015 11.772 -8.665 1.00 85.00 92 ARG A CA 1
ATOM 729 C C . ARG A 1 92 ? -4.139 10.634 -9.180 1.00 85.00 92 ARG A C 1
ATOM 731 O O . ARG A 1 92 ? -3.894 9.647 -8.489 1.00 85.00 92 ARG A O 1
ATOM 738 N N . LYS A 1 93 ? -3.614 10.792 -10.397 1.00 89.88 93 LYS A N 1
ATOM 739 C CA . LYS A 1 93 ? -2.627 9.867 -10.975 1.00 89.88 93 LYS A CA 1
ATOM 740 C C . LYS A 1 93 ? -1.247 10.165 -10.391 1.00 89.88 93 LYS A C 1
ATOM 742 O O . LYS A 1 93 ? -0.579 11.089 -10.846 1.00 89.88 93 LYS A O 1
ATOM 747 N N . VAL A 1 94 ? -0.816 9.393 -9.398 1.00 89.69 94 VAL A N 1
ATOM 748 C CA . VAL A 1 94 ? 0.501 9.556 -8.763 1.00 89.69 94 VAL A CA 1
ATOM 749 C C . VAL A 1 94 ? 1.156 8.201 -8.561 1.00 89.69 94 VAL A C 1
ATOM 751 O O . VAL A 1 94 ? 0.556 7.300 -8.006 1.00 89.69 94 VAL A O 1
ATOM 754 N N . THR A 1 95 ? 2.389 8.042 -9.033 1.00 90.69 95 THR A N 1
ATOM 755 C CA . THR A 1 95 ? 3.212 6.857 -8.757 1.00 90.69 95 THR A CA 1
ATOM 756 C C . THR A 1 95 ? 4.209 7.228 -7.677 1.00 90.69 95 THR A C 1
ATOM 758 O O . THR A 1 95 ? 4.964 8.178 -7.874 1.00 90.69 95 THR A O 1
ATOM 761 N N . THR A 1 96 ? 4.207 6.497 -6.568 1.00 91.19 96 THR A N 1
ATOM 762 C CA . THR A 1 96 ? 4.966 6.859 -5.367 1.00 91.19 96 THR A CA 1
ATOM 763 C C . THR A 1 96 ? 5.585 5.634 -4.710 1.00 91.19 96 THR A C 1
ATOM 765 O O . THR A 1 96 ? 4.961 4.578 -4.642 1.00 91.19 96 THR A O 1
ATOM 768 N N . GLY A 1 97 ? 6.820 5.766 -4.234 1.00 89.94 97 GLY A N 1
ATOM 769 C CA . GLY A 1 97 ? 7.431 4.800 -3.322 1.00 89.94 97 GLY A CA 1
ATOM 770 C C . GLY A 1 97 ? 7.200 5.113 -1.850 1.00 89.94 97 GLY A C 1
ATOM 771 O O . GLY A 1 97 ? 7.604 4.321 -1.005 1.00 89.94 97 GLY A O 1
ATOM 772 N N . GLN A 1 98 ? 6.586 6.256 -1.547 1.00 90.44 98 GLN A N 1
ATOM 773 C CA . GLN A 1 98 ? 6.189 6.642 -0.199 1.00 90.44 98 GLN A CA 1
ATOM 774 C C . GLN A 1 98 ? 4.840 5.990 0.122 1.00 90.44 98 GLN A C 1
ATOM 776 O O . GLN A 1 98 ? 3.873 6.266 -0.595 1.00 90.44 98 GLN A O 1
ATOM 781 N N . PRO A 1 99 ? 4.742 5.146 1.164 1.00 87.25 99 PRO A N 1
ATOM 782 C CA . PRO A 1 99 ? 3.450 4.768 1.717 1.00 87.25 99 PRO A CA 1
ATOM 783 C C . PRO A 1 99 ? 2.712 6.031 2.158 1.00 87.25 99 PRO A C 1
ATOM 785 O O . PRO A 1 99 ? 3.235 6.798 2.961 1.00 87.25 99 PRO A O 1
ATOM 788 N N . MET A 1 100 ? 1.526 6.274 1.605 1.00 83.75 100 MET A N 1
ATOM 789 C CA . MET A 1 100 ? 0.668 7.375 2.045 1.00 83.75 100 MET A CA 1
ATOM 790 C C . MET A 1 100 ? -0.731 6.843 2.335 1.00 83.75 100 MET A C 1
ATOM 792 O O . MET A 1 100 ? -1.169 5.845 1.755 1.00 83.75 100 MET A O 1
ATOM 796 N N . GLU A 1 101 ? -1.412 7.523 3.243 1.00 79.81 101 GLU A N 1
ATOM 797 C CA . GLU A 1 101 ? -2.791 7.237 3.603 1.00 79.81 101 GLU A CA 1
ATOM 798 C C . GLU A 1 101 ? -3.742 7.651 2.472 1.00 79.81 101 GLU A C 1
ATOM 800 O O . GLU A 1 101 ? -3.563 8.702 1.848 1.00 79.81 101 GLU A O 1
ATOM 805 N N . ASN A 1 102 ? -4.734 6.814 2.167 1.00 72.81 102 ASN A N 1
ATOM 806 C CA . ASN A 1 102 ? -5.698 7.068 1.091 1.00 72.81 102 ASN A CA 1
ATOM 807 C C . ASN A 1 102 ? -7.162 7.185 1.551 1.00 72.81 102 ASN A C 1
ATOM 809 O O . ASN A 1 102 ? -8.001 7.549 0.730 1.00 72.81 102 ASN A O 1
ATOM 813 N N . LEU A 1 103 ? -7.463 6.928 2.828 1.00 66.00 103 LEU A N 1
ATOM 814 C CA . LEU A 1 103 ? -8.781 7.132 3.434 1.00 66.00 103 LEU A CA 1
ATOM 815 C C . LEU A 1 103 ? -8.696 8.218 4.512 1.00 66.00 103 LEU A C 1
ATOM 817 O O . LEU A 1 103 ? -8.680 7.910 5.693 1.00 66.00 103 LEU A O 1
ATOM 821 N N . GLY A 1 104 ? -8.629 9.480 4.091 1.00 58.78 104 GLY A N 1
ATOM 822 C CA . GLY A 1 104 ? -8.884 10.621 4.977 1.00 58.78 104 GLY A CA 1
ATOM 823 C C . GLY A 1 104 ? -10.311 11.126 4.772 1.00 58.78 104 GLY A C 1
ATOM 824 O O . GLY A 1 104 ? -10.779 11.098 3.632 1.00 58.78 104 GLY A O 1
ATOM 825 N N . ASP A 1 105 ? -10.971 11.533 5.863 1.00 54.34 105 ASP A N 1
ATOM 826 C CA . ASP A 1 105 ? -12.297 12.168 5.988 1.00 54.34 105 ASP A CA 1
ATOM 827 C C . ASP A 1 105 ? -13.039 12.369 4.662 1.00 54.34 105 ASP A C 1
ATOM 829 O O . ASP A 1 105 ? -13.042 13.451 4.071 1.00 54.34 105 ASP A O 1
ATOM 833 N N . ALA A 1 106 ? -13.662 11.297 4.163 1.00 53.25 106 ALA A N 1
ATOM 834 C CA . ALA A 1 106 ? -14.441 11.361 2.928 1.00 53.25 106 ALA A CA 1
ATOM 835 C C . ALA A 1 106 ? -15.642 12.317 3.064 1.00 53.25 106 ALA A C 1
ATOM 837 O O . ALA A 1 106 ? -16.074 12.891 2.067 1.00 53.25 106 ALA A O 1
ATOM 838 N N . ASP A 1 107 ? -16.103 12.536 4.299 1.00 52.56 107 ASP A N 1
ATOM 839 C CA . ASP A 1 107 ? -17.199 13.424 4.661 1.00 52.56 107 ASP A CA 1
ATOM 840 C C . ASP A 1 107 ? -16.728 14.330 5.811 1.00 52.56 107 ASP A C 1
ATOM 842 O O . ASP A 1 107 ? -16.844 13.982 6.983 1.00 52.56 107 ASP A O 1
ATOM 846 N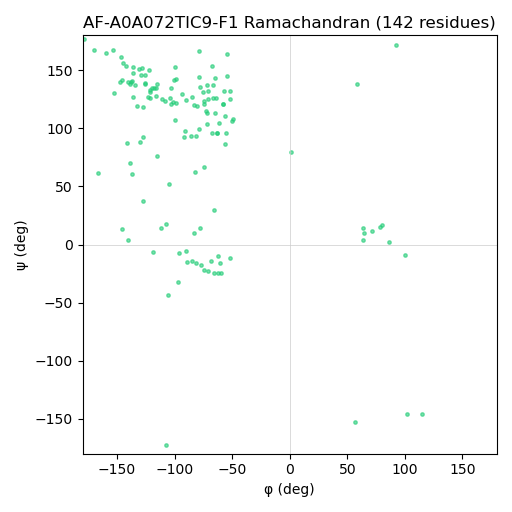 N . GLY A 1 108 ? -16.128 15.473 5.464 1.00 50.97 108 GLY A N 1
ATOM 847 C CA . GLY A 1 108 ? -15.424 16.391 6.375 1.00 50.97 108 GLY A CA 1
ATOM 848 C C . GLY A 1 108 ? -16.262 17.113 7.443 1.00 50.97 108 GLY A C 1
ATOM 849 O O . GLY A 1 108 ? -15.907 18.227 7.817 1.00 50.97 108 GLY A O 1
ATOM 850 N N . GLU A 1 109 ? -17.359 16.520 7.916 1.00 53.88 109 GLU A N 1
ATOM 851 C CA . GLU A 1 109 ? -18.256 17.102 8.926 1.00 53.88 109 GLU A CA 1
ATOM 852 C C . GLU A 1 109 ? -18.788 16.100 9.973 1.00 53.88 109 GLU A C 1
ATOM 854 O O . GLU A 1 109 ? -19.603 16.484 10.810 1.00 53.88 109 GLU A O 1
ATOM 859 N N . ALA A 1 110 ? -18.365 14.832 9.962 1.00 59.78 110 ALA A N 1
ATOM 860 C CA . ALA A 1 110 ? -18.902 13.820 10.876 1.00 59.78 110 ALA A CA 1
ATOM 861 C C . ALA A 1 110 ? -17.940 13.507 12.038 1.00 59.78 110 ALA A C 1
ATOM 863 O O . ALA A 1 110 ? -16.747 13.306 11.830 1.00 59.78 110 ALA A O 1
ATOM 864 N N . GLU A 1 111 ? -18.472 13.447 13.265 1.00 70.38 111 GLU A N 1
ATOM 865 C CA . GLU A 1 111 ? -17.752 13.057 14.490 1.00 70.38 111 GLU A CA 1
ATOM 866 C C . GLU A 1 111 ? -17.520 11.535 14.521 1.00 70.38 111 GLU A C 1
ATOM 868 O O . GLU A 1 111 ? -18.113 10.800 15.307 1.00 70.38 111 GLU A O 1
ATOM 873 N N . GLY A 1 112 ? -16.700 11.032 13.603 1.00 72.19 112 GLY A N 1
ATOM 874 C CA . GLY A 1 112 ? -16.377 9.616 13.501 1.00 72.19 112 GLY A CA 1
ATOM 875 C C . GLY A 1 112 ? -15.388 9.330 12.381 1.00 72.19 112 GLY A C 1
ATOM 876 O O . GLY A 1 112 ? -14.970 10.217 11.644 1.00 72.19 112 GLY A O 1
ATOM 877 N N . ASN A 1 113 ? -14.989 8.068 12.267 1.00 76.25 113 ASN A N 1
ATOM 878 C CA . ASN A 1 113 ? -13.928 7.637 11.370 1.00 76.25 113 ASN A CA 1
ATOM 879 C C . ASN A 1 113 ? -14.298 6.347 10.629 1.00 76.25 113 ASN A C 1
ATOM 881 O O . ASN A 1 113 ? -14.827 5.395 11.211 1.00 76.25 113 ASN A O 1
ATOM 885 N N . TRP A 1 114 ? -13.939 6.267 9.345 1.00 79.75 114 TRP A N 1
ATOM 886 C CA . TRP A 1 114 ? -13.998 5.017 8.585 1.00 79.75 114 TRP A CA 1
ATOM 887 C C . TRP A 1 114 ? -12.847 4.086 8.992 1.00 79.75 114 TRP A C 1
ATOM 889 O O . TRP A 1 114 ? -11.672 4.401 8.835 1.00 79.75 114 TRP A O 1
ATOM 899 N N . ILE A 1 115 ? -13.195 2.898 9.474 1.00 79.62 115 ILE A N 1
ATOM 900 C CA . ILE A 1 115 ? -12.290 1.840 9.921 1.00 79.62 115 ILE A CA 1
ATOM 901 C C . ILE A 1 115 ? -12.158 0.805 8.804 1.00 79.62 115 ILE A C 1
ATOM 903 O O . ILE A 1 115 ? -13.080 0.025 8.552 1.00 79.62 115 ILE A O 1
ATOM 907 N N . ALA A 1 116 ? -11.016 0.768 8.122 1.00 79.81 116 ALA A N 1
ATOM 908 C CA . ALA A 1 116 ? -10.747 -0.264 7.126 1.00 79.81 116 ALA A CA 1
ATOM 909 C C . ALA A 1 116 ? -10.681 -1.678 7.734 1.00 79.81 116 ALA A C 1
ATOM 911 O O . ALA A 1 116 ? -9.901 -1.950 8.639 1.00 79.81 116 ALA A O 1
ATOM 912 N N . LYS A 1 117 ? -11.469 -2.611 7.191 1.00 80.62 117 LYS A N 1
ATOM 913 C CA . LYS A 1 117 ? -11.520 -4.014 7.641 1.00 80.62 117 LYS A CA 1
ATOM 914 C C . LYS A 1 117 ? -10.840 -4.964 6.686 1.00 80.62 117 LYS A C 1
ATOM 916 O O . LYS A 1 117 ? -10.153 -5.888 7.110 1.00 80.62 117 LYS A O 1
ATOM 921 N N . LEU A 1 118 ? -11.096 -4.770 5.396 1.00 79.75 118 LEU A N 1
ATOM 922 C CA . LEU A 1 118 ? -10.547 -5.609 4.348 1.00 79.75 118 LEU A CA 1
ATOM 923 C C . LEU A 1 118 ? -10.091 -4.748 3.191 1.00 79.75 118 LEU A C 1
ATOM 925 O O . LEU A 1 118 ? -10.789 -3.823 2.782 1.00 79.75 118 LEU A O 1
ATOM 929 N N . VAL A 1 119 ? -8.956 -5.116 2.620 1.00 82.12 119 VAL A N 1
ATOM 930 C CA . VAL A 1 119 ? -8.508 -4.580 1.345 1.00 82.12 119 VAL A CA 1
ATOM 931 C C . VAL A 1 119 ? -8.213 -5.704 0.368 1.00 82.12 119 VAL A C 1
ATOM 933 O O . VAL A 1 119 ? -7.776 -6.785 0.772 1.00 82.12 119 VAL A O 1
ATOM 936 N N . ASP A 1 120 ? -8.476 -5.455 -0.911 1.00 84.19 120 ASP A N 1
ATOM 937 C CA . ASP A 1 120 ? -8.024 -6.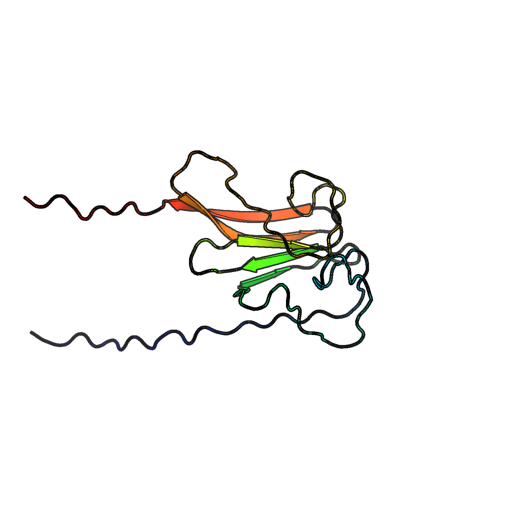273 -2.028 1.00 84.19 120 ASP A CA 1
ATOM 938 C C . ASP A 1 120 ? -7.647 -5.404 -3.226 1.00 84.19 120 ASP A C 1
ATOM 940 O O . ASP A 1 120 ? -8.139 -4.285 -3.391 1.00 84.19 120 ASP A O 1
ATOM 944 N N . CYS A 1 121 ? -6.745 -5.902 -4.066 1.00 83.12 121 CYS A N 1
ATOM 945 C CA . CYS A 1 121 ? -6.308 -5.179 -5.249 1.00 83.12 121 CYS A CA 1
ATOM 946 C C . CYS A 1 121 ? -6.159 -6.099 -6.460 1.00 83.12 121 CYS A C 1
ATOM 948 O O . CYS A 1 121 ? -5.642 -7.212 -6.386 1.00 83.12 121 CYS A O 1
ATOM 950 N N . GLY A 1 122 ? -6.618 -5.600 -7.604 1.00 80.38 122 GLY A N 1
ATOM 951 C CA . GLY A 1 122 ? -6.412 -6.203 -8.912 1.00 80.38 122 GLY A CA 1
ATOM 952 C C . GLY A 1 122 ? -5.404 -5.408 -9.736 1.00 80.38 122 GLY A C 1
ATOM 953 O O . GLY A 1 122 ? -4.800 -4.439 -9.281 1.00 80.38 122 GLY A O 1
ATOM 954 N N . GLY A 1 123 ? -5.244 -5.777 -11.008 1.00 79.81 123 GLY A N 1
ATOM 955 C CA . GLY A 1 123 ? -4.234 -5.159 -11.872 1.00 79.81 123 GLY A CA 1
ATOM 956 C C . GLY A 1 123 ? -4.374 -3.645 -12.075 1.00 79.81 1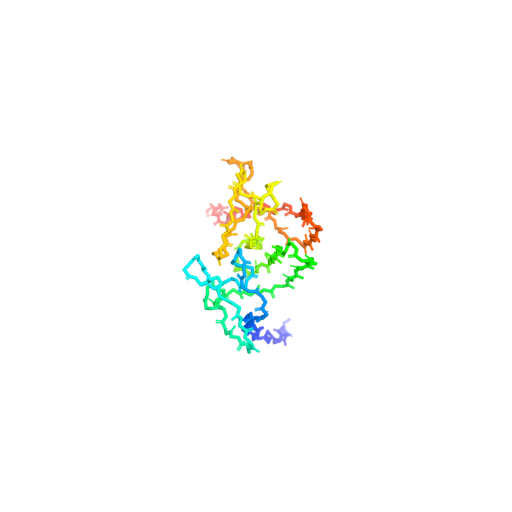23 GLY A C 1
ATOM 957 O O . GLY A 1 123 ? -3.377 -3.009 -12.391 1.00 79.81 123 GLY A O 1
ATOM 958 N N . ARG A 1 124 ? -5.573 -3.056 -11.922 1.00 84.38 124 ARG A N 1
ATOM 959 C CA . ARG A 1 124 ? -5.829 -1.605 -12.097 1.00 84.38 124 ARG A CA 1
ATOM 960 C C . ARG A 1 124 ? -6.897 -1.032 -11.156 1.00 84.38 124 ARG A C 1
ATOM 962 O O . ARG A 1 124 ? -7.393 0.061 -11.407 1.00 84.38 124 ARG A O 1
ATOM 969 N N . HIS A 1 125 ? -7.286 -1.773 -10.126 1.00 83.31 125 HIS A N 1
ATOM 970 C CA . HIS A 1 125 ? -8.352 -1.384 -9.204 1.00 83.31 125 HIS A CA 1
ATOM 971 C C . HIS A 1 125 ? -8.028 -1.862 -7.790 1.00 83.31 125 HIS A C 1
ATOM 973 O O . HIS A 1 125 ? -7.295 -2.835 -7.620 1.00 83.31 125 HIS A O 1
ATOM 979 N N . THR A 1 126 ? -8.615 -1.191 -6.807 1.00 86.25 126 THR A N 1
ATOM 980 C CA . THR A 1 126 ? -8.480 -1.493 -5.380 1.00 86.25 126 THR A CA 1
ATOM 981 C C . THR A 1 126 ? -9.873 -1.441 -4.771 1.00 86.25 126 THR A C 1
ATOM 983 O O . THR A 1 126 ? -10.661 -0.564 -5.121 1.00 86.25 126 THR A O 1
ATOM 986 N N . LEU A 1 127 ? -10.185 -2.397 -3.904 1.00 84.88 127 LEU A N 1
ATOM 987 C CA . LEU A 1 127 ? -11.444 -2.505 -3.179 1.00 84.88 127 LEU A CA 1
ATOM 988 C C . LEU A 1 127 ? -11.131 -2.482 -1.688 1.00 84.88 127 LEU A C 1
ATOM 990 O O . LEU A 1 127 ? -10.247 -3.206 -1.238 1.00 84.88 127 LEU A O 1
ATOM 994 N N . ALA A 1 128 ? -11.869 -1.679 -0.933 1.00 85.62 128 ALA A N 1
ATOM 995 C CA . ALA A 1 128 ? -11.795 -1.650 0.518 1.00 85.62 128 ALA A CA 1
ATOM 996 C C . ALA A 1 128 ? -13.194 -1.857 1.102 1.00 85.62 128 ALA A C 1
ATOM 998 O O . ALA A 1 128 ? -14.167 -1.297 0.600 1.00 85.62 128 ALA A O 1
ATOM 999 N N . ILE A 1 129 ? -13.285 -2.665 2.154 1.00 83.94 129 ILE A N 1
ATOM 1000 C CA . ILE A 1 129 ? -14.464 -2.762 3.013 1.00 83.94 129 ILE A CA 1
ATOM 1001 C C . ILE A 1 129 ? -14.131 -1.985 4.276 1.00 83.94 129 ILE A C 1
ATOM 1003 O O . ILE A 1 129 ? -13.149 -2.299 4.954 1.00 83.94 129 ILE A O 1
ATOM 1007 N N . VAL A 1 130 ? -14.943 -0.974 4.564 1.00 84.50 130 VAL A N 1
ATOM 1008 C CA . VAL A 1 130 ? -14.791 -0.077 5.709 1.00 84.50 130 VAL A CA 1
ATOM 1009 C C . VAL A 1 130 ? -16.045 -0.122 6.576 1.00 84.50 130 VAL A C 1
ATOM 1011 O O . VAL A 1 130 ? -17.143 -0.376 6.082 1.00 84.50 130 VAL A O 1
ATOM 1014 N N . GLU A 1 131 ? -15.868 0.101 7.870 1.00 83.94 131 GLU A N 1
ATOM 1015 C CA . GLU A 1 131 ? -16.935 0.231 8.861 1.00 83.94 131 GLU A CA 1
ATOM 1016 C C . GLU A 1 131 ? -16.874 1.636 9.457 1.00 83.94 131 GLU A C 1
ATOM 1018 O O . GLU A 1 131 ? -15.788 2.110 9.773 1.00 83.94 131 GLU A O 1
ATOM 1023 N N . TRP A 1 132 ? -18.009 2.313 9.597 1.00 83.81 132 TRP A N 1
ATOM 1024 C CA . TRP A 1 132 ? -18.052 3.608 10.271 1.00 83.81 132 TRP A CA 1
ATOM 1025 C C . TRP A 1 132 ? -17.999 3.412 11.786 1.00 83.81 132 TRP A C 1
ATOM 1027 O O . TRP A 1 132 ? -18.698 2.546 12.317 1.00 83.81 132 TRP A O 1
ATOM 1037 N N . LYS A 1 133 ? -17.190 4.214 12.477 1.00 81.00 133 LYS A N 1
ATOM 1038 C CA . LYS A 1 133 ? -17.148 4.258 13.936 1.00 81.00 133 LYS A CA 1
ATOM 1039 C C . LYS A 1 133 ? -17.306 5.700 14.402 1.00 81.00 133 LYS A C 1
ATOM 1041 O O . LYS A 1 133 ? -16.445 6.519 14.100 1.00 81.00 133 LYS A O 1
ATOM 1046 N N . ASP A 1 134 ? -18.367 5.971 15.153 1.00 82.50 134 ASP A N 1
ATOM 1047 C CA . ASP A 1 134 ? -18.567 7.265 15.806 1.00 82.50 134 ASP A CA 1
ATOM 1048 C C . ASP A 1 134 ? -17.481 7.503 16.867 1.00 82.50 134 ASP A C 1
ATOM 1050 O O . ASP A 1 134 ? -17.044 6.571 17.558 1.00 82.50 134 ASP A O 1
ATOM 1054 N N . ASP A 1 135 ? -17.041 8.751 16.998 1.00 73.44 135 ASP A N 1
ATOM 1055 C CA . ASP A 1 135 ? -16.232 9.173 18.132 1.00 73.44 135 ASP A CA 1
ATOM 1056 C C . ASP A 1 135 ? -17.159 9.214 19.351 1.00 73.44 135 ASP A C 1
ATOM 1058 O O . ASP A 1 135 ? -18.088 10.014 19.419 1.00 73.44 135 ASP A O 1
ATOM 1062 N N . GLU A 1 136 ? -16.945 8.327 20.325 1.00 65.81 136 GLU A N 1
ATOM 1063 C CA . GLU A 1 136 ? -17.673 8.386 21.594 1.00 65.81 136 GLU A CA 1
ATOM 1064 C C . GLU A 1 136 ? -17.321 9.710 22.295 1.00 65.81 136 GLU A C 1
ATOM 1066 O O . GLU A 1 136 ? -16.289 9.842 22.963 1.00 65.81 136 GLU A O 1
ATOM 1071 N N . SER A 1 137 ? -18.161 10.730 22.111 1.00 53.94 137 SER A N 1
ATOM 1072 C CA . SER A 1 137 ? -18.075 11.985 22.843 1.00 53.94 137 SER A CA 1
ATOM 1073 C C . SER A 1 137 ? -18.163 11.694 24.340 1.00 53.94 137 SER A C 1
ATOM 1075 O O . SER A 1 137 ? -19.039 10.957 24.790 1.00 53.94 137 SER A O 1
ATOM 1077 N N . LYS A 1 138 ? -17.244 12.283 25.109 1.00 52.38 138 LYS A N 1
ATOM 1078 C CA . LYS A 1 138 ? -17.157 12.214 26.573 1.00 52.38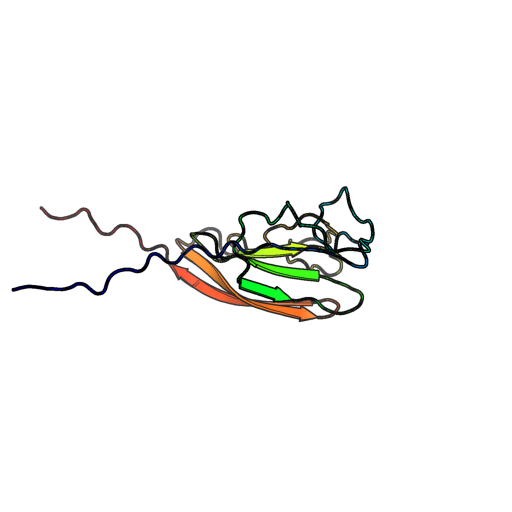 138 LYS A CA 1
ATOM 1079 C C . LYS A 1 138 ? -18.459 12.677 27.248 1.00 52.38 138 LYS A C 1
AT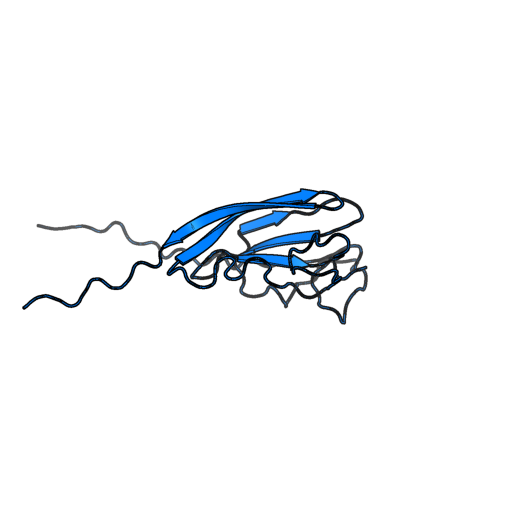OM 1081 O O . LYS A 1 138 ? -18.550 13.827 27.666 1.00 52.38 138 LYS A O 1
ATOM 1086 N N . ASP A 1 139 ? -19.420 11.782 27.430 1.00 45.91 139 ASP A N 1
ATOM 1087 C CA . ASP A 1 139 ? -20.563 11.984 28.326 1.00 45.91 139 ASP A CA 1
ATOM 1088 C C . ASP A 1 139 ? -20.157 11.656 29.776 1.00 45.91 139 ASP A C 1
ATOM 1090 O O . ASP A 1 139 ? -20.661 10.741 30.415 1.00 45.91 139 ASP A O 1
ATOM 1094 N N . GLU A 1 140 ? -19.201 12.413 30.317 1.00 52.16 140 GLU A N 1
ATOM 1095 C CA . GLU A 1 140 ? -18.935 12.450 31.760 1.00 52.16 140 GLU A CA 1
ATOM 1096 C C . GLU A 1 140 ? -18.658 13.891 32.205 1.00 52.16 140 GLU A C 1
ATOM 1098 O O . GLU A 1 140 ? -17.533 14.240 32.553 1.00 52.16 140 GLU A O 1
ATOM 1103 N N . SER A 1 141 ? -19.679 14.754 32.205 1.00 50.38 141 SER A N 1
ATOM 1104 C CA . SER A 1 141 ? -19.725 15.887 33.148 1.00 50.38 141 SER A CA 1
ATOM 1105 C C . SER A 1 141 ? -21.099 16.563 33.219 1.00 50.38 141 SER A C 1
ATOM 1107 O O . SER A 1 141 ? -21.199 17.757 32.950 1.00 50.38 141 SER A O 1
ATOM 1109 N N . ILE A 1 142 ? -22.152 15.847 33.622 1.00 51.69 142 ILE A N 1
ATOM 1110 C CA . ILE A 1 142 ? -23.251 16.470 34.382 1.00 51.69 142 ILE A CA 1
ATOM 1111 C C . ILE A 1 142 ? -23.709 15.480 35.458 1.00 51.69 142 ILE A C 1
ATOM 1113 O O . ILE A 1 142 ? -24.635 14.699 35.257 1.00 51.69 142 ILE A O 1
ATOM 1117 N N . HIS A 1 143 ? -23.058 15.519 36.616 1.00 49.50 143 HIS A N 1
ATOM 1118 C CA . HIS A 1 143 ? -23.725 15.175 37.867 1.00 49.50 143 HIS A CA 1
ATOM 1119 C C . HIS A 1 143 ? -23.584 16.370 38.816 1.00 49.50 143 HIS A C 1
ATOM 1121 O O . HIS A 1 143 ? -22.481 16.895 38.967 1.00 49.50 143 HIS A O 1
ATOM 1127 N N . ASP A 1 144 ? -24.754 16.790 39.312 1.00 44.47 144 ASP A N 1
ATOM 1128 C CA . ASP A 1 144 ? -25.117 17.976 40.111 1.00 44.47 144 ASP A CA 1
ATOM 1129 C C . ASP A 1 144 ? -24.104 18.469 41.157 1.00 44.47 144 ASP A C 1
ATOM 1131 O O . ASP A 1 144 ? -23.539 17.634 41.904 1.00 44.47 144 ASP A O 1
#

Radius of gyration: 18.92 Å; Cα contacts (8 Å, |Δi|>4): 312; chains: 1; bounding box: 43×30×61 Å

Nearest PDB structures (foldseek):
  8gqe-assembly1_B  TM=8.958E-01  e=1.777E-05  Arabidopsis thaliana
  7q40-assembly1_A  TM=8.462E-01  e=9.867E-06  Homo sapiens
  4l1m-assembly1_A  TM=9.024E-01  e=7.296E-05  Homo sapiens
  4l1m-assembly2_B  TM=8.629E-01  e=4.557E-05  Homo sapiens
  4l1m-assembly3_C  TM=8.634E-01  e=6.115E-05  Homo sapiens

pLDDT: mean 73.5, std 17.44, range [29.09, 95.75]

Organism: Medicago truncatula (NCBI:txid3880)

Solvent-accessible surface area (backbone atoms only — not comparable to full-atom values): 8518 Å² total; per-residue (Å²): 133,84,83,93,72,83,72,79,70,75,78,73,79,71,82,45,79,52,66,29,58,43,75,10,64,51,7,41,46,32,64,22,77,91,40,40,62,61,30,96,54,81,38,74,24,69,85,50,62,87,45,36,65,77,45,77,37,71,25,84,94,55,30,41,37,42,33,34,28,54,52,105,64,66,27,39,40,32,25,24,4,52,7,64,86,36,40,50,48,69,88,45,77,52,63,32,3,46,68,39,77,39,74,67,74,90,60,87,83,58,74,48,47,68,28,56,76,47,72,45,52,52,74,63,43,61,49,74,46,66,44,84,41,71,57,82,71,85,88,78,84,88,78,136

Sequence (144 aa):
MYDSTFHNVPYSKLHVLVYGWGRGEHGRLGFGDSDKSSKMLPQRVQLLAGEDIVQHRYHGYETIVTLIVEMVSPSQIFSFGRGDHGRLGYGRKVTTGQPMENLGDADGEAEGNWIAKLVDCGGRHTLAIVEWKDDESKDESIHD